Protein AF-A0A7I7T3R7-F1 (afdb_monomer_lite)

Organism: NCBI:txid1534349

pLDDT: mean 82.54, std 13.18, range [42.41, 97.5]

Foldseek 3Di:
DVVVVVVVLVVVLLVVLLQDALPDDLVVSCVVSVDDSVSSNVSVCVSPVPPPPQDAQFALVSLVVLLVLCVVCVVPCVVSLVSVLVSLVVNVVVCVVVVPPQQGFDCPQLNVLSVVCVVPVDPVSSVSNSVSSVVSSVVSVVSVVVVVVVD

Sequence (151 aa):
MHQRAADGVRDKIYKIIRSMPLDSDKTAIQRASGVSRPTVYQLLQEGNSINTELELITTAGAVRDYIARIRDALSSPDDVIAAFIAEAEYSVGNRRTDGADWYWPDLEQALDCARSWQESRTAERMDALLDALDDAVQTVEEDERDAQSSN

Structure (mmCIF, N/CA/C/O backbone):
data_AF-A0A7I7T3R7-F1
#
_entry.id   AF-A0A7I7T3R7-F1
#
loop_
_atom_site.group_PDB
_atom_site.id
_atom_site.type_symbol
_atom_site.label_atom_id
_atom_site.label_alt_id
_atom_site.label_comp_id
_atom_site.label_asym_id
_atom_site.label_entity_id
_atom_site.label_seq_id
_atom_site.pdbx_PDB_ins_code
_atom_site.Cartn_x
_atom_site.Cartn_y
_atom_site.Cartn_z
_atom_site.occupancy
_atom_site.B_iso_or_equiv
_atom_site.auth_seq_id
_atom_site.auth_comp_id
_atom_site.auth_asym_id
_atom_site.auth_atom_id
_atom_site.pdbx_PDB_model_num
ATOM 1 N N . MET A 1 1 ? 20.998 -17.331 -40.733 1.00 51.84 1 MET A N 1
ATOM 2 C CA . MET A 1 1 ? 19.692 -17.911 -40.330 1.00 51.84 1 MET A CA 1
ATOM 3 C C . MET A 1 1 ? 19.656 -18.512 -38.918 1.00 51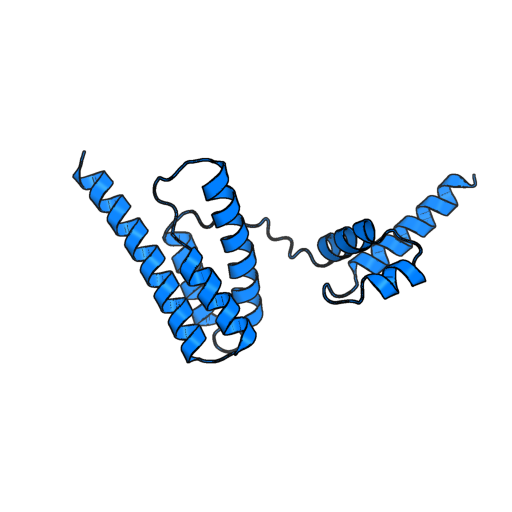.84 1 MET A C 1
ATOM 5 O O . MET A 1 1 ? 18.561 -18.785 -38.455 1.00 51.84 1 MET A O 1
ATOM 9 N N . HIS A 1 2 ? 20.778 -18.665 -38.200 1.00 51.34 2 HIS A N 1
ATOM 10 C CA . HIS A 1 2 ? 20.786 -19.283 -36.860 1.00 51.34 2 HIS A CA 1
ATOM 11 C C . HIS A 1 2 ? 20.416 -18.328 -35.701 1.00 51.34 2 HIS A C 1
ATOM 13 O O . HIS A 1 2 ? 19.853 -18.778 -34.711 1.00 51.34 2 HIS A O 1
ATOM 19 N N . GLN A 1 3 ? 20.647 -17.013 -35.835 1.00 51.41 3 GLN A N 1
ATOM 20 C CA . GLN A 1 3 ? 20.296 -16.023 -34.795 1.00 51.41 3 GLN A CA 1
ATOM 21 C C . GLN A 1 3 ? 18.781 -15.916 -34.549 1.00 51.41 3 GLN A C 1
ATOM 23 O O . GLN A 1 3 ? 18.343 -16.002 -33.410 1.00 51.41 3 GLN A O 1
ATOM 28 N N . ARG A 1 4 ? 17.961 -15.866 -35.612 1.00 53.56 4 ARG A N 1
ATOM 29 C CA . ARG A 1 4 ? 16.491 -15.756 -35.491 1.00 53.56 4 ARG A CA 1
ATOM 30 C C . ARG A 1 4 ? 15.842 -16.925 -34.742 1.00 53.56 4 ARG A C 1
ATOM 32 O O . ARG A 1 4 ? 14.842 -16.731 -34.062 1.00 53.56 4 ARG A O 1
ATOM 39 N N . ALA A 1 5 ? 16.393 -18.133 -34.870 1.00 54.59 5 ALA A N 1
ATOM 40 C CA . ALA A 1 5 ? 15.881 -19.304 -34.162 1.00 54.59 5 ALA A CA 1
ATOM 41 C C . ALA A 1 5 ? 16.219 -19.258 -32.660 1.00 54.59 5 ALA A C 1
ATOM 43 O O . ALA A 1 5 ? 15.381 -19.618 -31.838 1.00 54.59 5 ALA A O 1
ATOM 44 N N . ALA A 1 6 ? 17.413 -18.772 -32.302 1.00 61.91 6 ALA A N 1
ATOM 45 C CA . ALA A 1 6 ? 17.841 -18.619 -30.911 1.00 61.91 6 ALA A CA 1
ATOM 46 C C . ALA A 1 6 ? 17.064 -17.513 -30.176 1.00 61.91 6 ALA A C 1
ATOM 48 O O . ALA A 1 6 ? 16.720 -17.678 -29.005 1.00 61.91 6 ALA A O 1
ATOM 49 N N . ASP A 1 7 ? 16.744 -16.416 -30.864 1.00 66.56 7 ASP A N 1
ATOM 50 C CA . ASP A 1 7 ? 15.933 -15.331 -30.302 1.00 66.56 7 ASP A CA 1
ATOM 51 C C . ASP A 1 7 ? 14.478 -15.784 -30.075 1.00 66.56 7 ASP A C 1
ATOM 53 O O . ASP A 1 7 ? 13.940 -15.614 -28.984 1.00 66.56 7 ASP A O 1
ATOM 57 N N . GLY A 1 8 ? 13.883 -16.516 -31.026 1.00 69.56 8 GLY A N 1
ATOM 58 C CA . GLY A 1 8 ? 12.517 -17.035 -30.877 1.00 69.56 8 GLY A CA 1
ATOM 59 C C . GLY A 1 8 ? 12.337 -18.085 -29.769 1.00 69.56 8 GLY A C 1
ATOM 60 O O . GLY A 1 8 ? 11.235 -18.245 -29.243 1.00 69.56 8 GLY A O 1
ATOM 61 N N . VAL A 1 9 ? 13.394 -18.812 -29.391 1.00 79.62 9 VAL A N 1
ATOM 62 C CA . VAL A 1 9 ? 13.370 -19.714 -28.223 1.00 79.62 9 VAL A CA 1
ATOM 63 C C . VAL A 1 9 ? 13.462 -18.915 -26.922 1.00 79.62 9 VAL A C 1
ATOM 65 O O . VAL A 1 9 ? 12.720 -19.199 -25.983 1.00 79.62 9 VAL A O 1
ATOM 68 N N . ARG A 1 10 ? 14.312 -17.883 -26.882 1.00 79.94 10 ARG A N 1
ATOM 69 C CA . ARG A 1 10 ? 14.466 -16.995 -25.722 1.00 79.94 10 ARG A CA 1
ATOM 70 C C . ARG A 1 10 ? 13.159 -16.283 -25.381 1.00 79.94 10 ARG A C 1
ATOM 72 O O . ARG A 1 10 ? 12.748 -16.302 -24.226 1.00 79.94 10 ARG A O 1
ATOM 79 N N . ASP A 1 11 ? 12.460 -15.767 -26.387 1.00 83.56 11 ASP A N 1
ATOM 80 C CA . ASP A 1 11 ? 11.179 -15.079 -26.197 1.00 83.56 11 ASP A CA 1
ATOM 81 C C . ASP A 1 11 ? 10.101 -16.002 -25.616 1.00 83.56 11 ASP A C 1
ATOM 83 O O . ASP A 1 11 ? 9.325 -15.599 -24.746 1.00 83.56 11 ASP A O 1
ATOM 87 N N . LYS A 1 12 ? 10.073 -17.273 -26.042 1.00 87.25 12 LYS A N 1
ATOM 88 C CA . LYS A 1 12 ? 9.162 -18.283 -2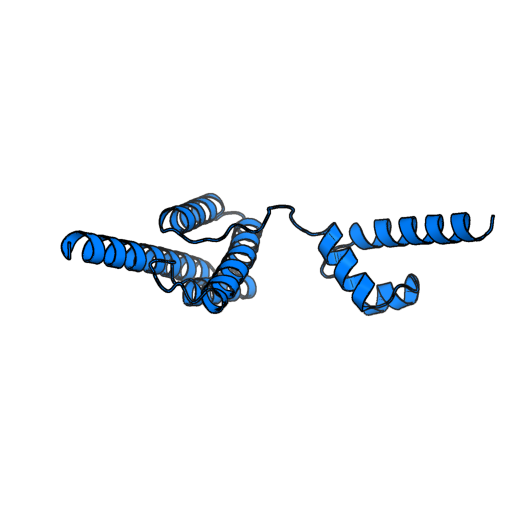5.478 1.00 87.25 12 LYS A CA 1
ATOM 89 C C . LYS A 1 12 ? 9.483 -18.577 -24.017 1.00 87.25 12 LYS A C 1
ATOM 91 O O . LYS A 1 12 ? 8.564 -18.637 -23.205 1.00 87.25 12 LYS A O 1
ATOM 96 N N . ILE A 1 13 ? 10.765 -18.730 -23.685 1.00 88.69 13 ILE A N 1
ATOM 97 C CA . ILE A 1 13 ? 11.213 -18.950 -22.305 1.00 88.69 13 ILE A CA 1
ATOM 98 C C . ILE A 1 13 ? 10.824 -17.751 -21.431 1.00 88.69 13 ILE A C 1
ATOM 100 O O . ILE A 1 13 ? 10.251 -17.937 -20.361 1.00 88.69 13 ILE A O 1
ATOM 104 N N . TYR A 1 14 ? 11.048 -16.525 -21.904 1.00 90.81 14 TYR A N 1
ATOM 105 C CA . TYR A 1 14 ? 10.705 -15.312 -21.158 1.00 90.81 14 TYR A CA 1
ATOM 106 C C . TYR A 1 14 ? 9.201 -15.170 -20.939 1.00 90.81 14 TYR A C 1
ATOM 108 O O . TYR A 1 14 ? 8.767 -14.831 -19.842 1.00 90.81 14 TYR A O 1
ATOM 116 N N . LYS A 1 15 ? 8.392 -15.487 -21.956 1.00 88.12 15 LYS A N 1
ATOM 117 C CA . LYS A 1 15 ? 6.930 -15.492 -21.836 1.00 88.12 15 LYS A CA 1
ATOM 118 C C . LYS A 1 15 ? 6.440 -16.487 -20.779 1.00 88.12 15 LYS A C 1
ATOM 120 O O . LYS A 1 15 ? 5.538 -16.154 -20.021 1.00 88.12 15 LYS A O 1
ATOM 125 N N . ILE A 1 16 ? 7.040 -17.678 -20.717 1.00 90.00 16 ILE A N 1
ATOM 126 C CA . ILE A 1 16 ? 6.703 -18.689 -19.706 1.00 90.00 16 ILE A CA 1
ATOM 127 C C . ILE A 1 16 ? 7.061 -18.186 -18.303 1.00 90.00 16 ILE A C 1
ATOM 129 O O . ILE A 1 16 ? 6.229 -18.283 -17.407 1.00 90.00 16 ILE A O 1
ATOM 133 N N . ILE A 1 17 ? 8.253 -17.605 -18.121 1.00 87.88 17 ILE A N 1
ATOM 134 C CA . ILE A 1 17 ? 8.680 -17.064 -16.821 1.00 87.88 17 ILE A CA 1
ATOM 135 C C . ILE A 1 17 ? 7.738 -15.945 -16.360 1.00 87.88 17 ILE A C 1
ATOM 137 O O . ILE A 1 17 ? 7.326 -15.959 -15.210 1.00 87.88 17 ILE A O 1
ATOM 141 N N . ARG A 1 18 ? 7.316 -15.034 -17.249 1.00 89.25 18 ARG A N 1
ATOM 142 C CA . ARG A 1 18 ? 6.331 -13.986 -16.914 1.00 89.25 18 ARG A CA 1
ATOM 143 C C . ARG A 1 18 ? 5.005 -14.555 -16.397 1.00 89.25 18 ARG A C 1
ATOM 145 O O . ARG A 1 18 ? 4.406 -13.998 -15.497 1.00 89.25 18 ARG A O 1
ATOM 152 N N . SER A 1 19 ? 4.545 -15.683 -16.931 1.00 85.75 19 SER A N 1
ATOM 153 C CA . SER A 1 19 ? 3.284 -16.293 -16.479 1.00 85.75 19 SER A CA 1
ATOM 154 C C . SER A 1 19 ? 3.374 -17.078 -15.162 1.00 85.75 19 SER A C 1
ATOM 156 O O . SER A 1 19 ? 2.367 -17.622 -14.719 1.00 85.75 19 SER A O 1
ATOM 158 N N . MET A 1 20 ? 4.563 -17.209 -14.564 1.00 87.69 20 MET A N 1
ATOM 159 C CA . MET A 1 20 ? 4.745 -17.934 -13.303 1.00 87.69 20 MET A CA 1
ATOM 160 C C . MET A 1 20 ? 4.412 -17.042 -12.099 1.00 87.69 20 MET A C 1
ATOM 162 O O . MET A 1 20 ? 4.711 -15.853 -12.158 1.00 87.69 20 MET A O 1
ATOM 166 N N . PRO A 1 21 ? 3.893 -17.597 -10.988 1.00 82.19 21 PRO A N 1
ATOM 167 C CA . PRO A 1 21 ? 3.667 -16.850 -9.748 1.00 82.19 21 PRO A CA 1
ATOM 168 C C . PRO A 1 21 ? 4.925 -16.137 -9.235 1.00 82.19 21 PRO A C 1
ATOM 170 O O . PRO A 1 21 ? 6.026 -16.695 -9.306 1.00 82.19 21 PRO A O 1
ATOM 173 N N . LEU A 1 22 ? 4.775 -14.934 -8.671 1.00 81.56 22 LEU A N 1
ATOM 174 C CA . LEU A 1 22 ? 5.900 -14.123 -8.180 1.00 81.56 22 LEU A CA 1
ATOM 175 C C . LEU A 1 22 ? 6.721 -14.831 -7.089 1.00 81.56 22 LEU A C 1
ATOM 177 O O . LEU A 1 22 ? 7.932 -14.623 -6.986 1.00 81.56 22 LEU A O 1
ATOM 181 N N . ASP A 1 23 ? 6.101 -15.698 -6.291 1.00 81.81 23 ASP A N 1
ATOM 182 C CA . ASP A 1 23 ? 6.721 -16.474 -5.214 1.00 81.81 23 ASP A CA 1
ATOM 183 C C . ASP A 1 23 ? 7.504 -17.707 -5.709 1.00 81.81 23 ASP A C 1
ATOM 185 O O . ASP A 1 23 ? 8.337 -18.228 -4.966 1.00 81.81 23 ASP A O 1
ATOM 189 N N . SER A 1 24 ? 7.387 -18.082 -6.989 1.00 86.06 24 SER A N 1
ATOM 190 C CA . SER A 1 24 ? 8.083 -19.229 -7.603 1.00 86.06 24 SER A CA 1
ATOM 191 C C . SER A 1 24 ? 9.593 -19.275 -7.315 1.00 86.06 24 SER A C 1
ATOM 193 O O . SER A 1 24 ? 10.263 -18.239 -7.262 1.00 86.06 24 SER A O 1
ATOM 195 N N . ASP A 1 25 ? 10.172 -20.474 -7.174 1.00 89.25 25 ASP A N 1
ATOM 196 C CA . ASP A 1 25 ? 11.600 -20.652 -6.864 1.00 89.25 25 ASP A CA 1
ATOM 197 C C . ASP A 1 25 ? 12.509 -20.170 -8.012 1.00 89.25 25 ASP A C 1
ATOM 199 O O . ASP A 1 25 ? 12.721 -20.840 -9.027 1.00 89.25 25 ASP A O 1
ATOM 203 N N . LYS A 1 26 ? 13.123 -19.001 -7.804 1.00 84.00 26 LYS A N 1
ATOM 204 C CA . LYS A 1 26 ? 13.999 -18.322 -8.767 1.00 84.00 26 LYS A CA 1
ATOM 205 C C . LYS A 1 26 ? 15.266 -19.123 -9.079 1.00 84.00 26 LYS A C 1
ATOM 207 O O . LYS A 1 26 ? 15.797 -19.028 -10.185 1.00 84.00 26 LYS A O 1
ATOM 212 N N . THR A 1 27 ? 15.749 -19.927 -8.131 1.00 83.50 27 THR A N 1
ATOM 213 C CA . THR A 1 27 ? 16.928 -20.782 -8.325 1.00 83.50 27 THR A CA 1
ATOM 214 C C . THR A 1 27 ? 16.579 -21.980 -9.202 1.00 83.50 27 THR A C 1
ATOM 216 O O . THR A 1 27 ? 17.354 -22.337 -10.092 1.00 83.50 27 THR A O 1
ATOM 219 N N . ALA A 1 28 ? 15.404 -22.580 -8.993 1.00 87.19 28 ALA A N 1
ATOM 220 C CA . ALA A 1 28 ? 14.904 -23.659 -9.839 1.00 87.19 28 ALA A CA 1
ATOM 221 C C . ALA A 1 28 ? 14.652 -23.175 -11.276 1.00 87.19 28 ALA A C 1
ATOM 223 O O . ALA A 1 28 ? 15.107 -23.814 -12.227 1.00 87.19 28 ALA A O 1
ATOM 224 N N . ILE A 1 29 ? 14.024 -22.004 -11.437 1.00 87.06 29 ILE A N 1
ATOM 225 C CA . ILE A 1 29 ? 13.765 -21.401 -12.752 1.00 87.06 29 ILE A CA 1
ATOM 226 C C . ILE A 1 29 ? 15.075 -21.112 -13.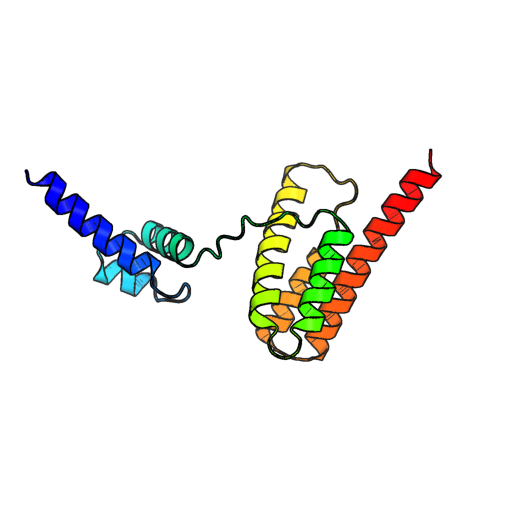492 1.00 87.06 29 ILE A C 1
ATOM 228 O O . ILE A 1 29 ? 15.199 -21.478 -14.660 1.00 87.06 29 ILE A O 1
ATOM 232 N N . GLN A 1 30 ? 16.080 -20.522 -12.833 1.00 86.25 30 GLN A N 1
ATOM 233 C CA . GLN A 1 30 ? 17.400 -20.283 -13.433 1.00 86.25 30 GLN A CA 1
ATOM 234 C C . GLN A 1 30 ? 18.025 -21.583 -13.963 1.00 86.25 30 GLN A C 1
ATOM 236 O O . GLN A 1 30 ? 18.492 -21.627 -15.102 1.00 86.25 30 GLN A O 1
ATOM 241 N N . ARG A 1 31 ? 18.029 -22.650 -13.151 1.00 89.62 31 ARG A N 1
ATOM 242 C CA . ARG A 1 31 ? 18.615 -23.945 -13.538 1.00 89.62 31 ARG A CA 1
ATOM 243 C C . ARG A 1 31 ? 17.879 -24.585 -14.714 1.00 89.62 31 ARG A C 1
ATOM 245 O O . ARG A 1 31 ? 18.529 -25.146 -15.587 1.00 89.62 31 ARG A O 1
ATOM 252 N N . ALA A 1 32 ? 16.549 -24.504 -14.730 1.00 89.94 32 ALA A N 1
ATOM 253 C CA . ALA A 1 32 ? 15.722 -25.134 -15.756 1.00 89.94 32 ALA A CA 1
ATOM 254 C C . ALA A 1 32 ? 15.720 -24.364 -17.085 1.00 89.94 32 ALA A C 1
ATOM 256 O O . ALA A 1 32 ? 15.698 -24.968 -18.153 1.00 89.94 32 ALA A O 1
ATOM 257 N N . SER A 1 33 ? 15.734 -23.032 -17.025 1.00 85.88 33 SER A N 1
ATOM 258 C CA . SER A 1 33 ? 15.604 -22.167 -18.203 1.00 85.88 33 SER A CA 1
ATOM 259 C C . SER A 1 33 ? 16.942 -21.723 -18.799 1.00 85.88 33 SER A C 1
ATOM 261 O O . SER A 1 33 ? 16.979 -21.268 -19.941 1.00 85.88 33 SER A O 1
ATOM 263 N N . GLY A 1 34 ? 18.032 -21.802 -18.028 1.00 86.56 34 GLY A N 1
ATOM 264 C CA . GLY A 1 34 ? 19.324 -21.214 -18.390 1.00 86.56 34 GLY A CA 1
ATOM 265 C C . GLY A 1 34 ? 19.335 -19.678 -18.377 1.00 86.56 34 GLY A C 1
ATOM 266 O O . GLY A 1 34 ? 20.338 -19.070 -18.746 1.00 86.56 34 GLY A O 1
ATOM 267 N N . VAL A 1 35 ? 18.238 -19.038 -17.958 1.00 86.06 35 VAL A N 1
ATOM 268 C CA . VAL A 1 35 ? 18.112 -17.581 -17.851 1.00 86.06 35 VAL A CA 1
ATOM 269 C C . VAL A 1 35 ? 18.797 -17.106 -16.578 1.00 86.06 35 VAL A C 1
ATOM 271 O O . VAL A 1 35 ? 18.675 -17.729 -15.525 1.00 86.06 35 VAL A O 1
ATOM 274 N N . SER A 1 36 ? 19.530 -15.993 -16.665 1.00 78.94 36 SER A N 1
ATOM 275 C CA . SER A 1 36 ? 20.243 -15.443 -15.513 1.00 78.94 36 SER A CA 1
ATOM 276 C C . SER A 1 36 ? 19.276 -15.128 -14.368 1.00 78.94 36 SER A C 1
ATOM 278 O O . SER A 1 36 ? 18.153 -14.676 -14.596 1.00 78.94 36 SER A O 1
ATOM 280 N N . ARG A 1 37 ? 19.717 -15.340 -13.125 1.00 71.31 37 ARG A N 1
ATOM 281 C CA . ARG A 1 37 ? 18.875 -15.103 -11.947 1.00 71.31 37 ARG A CA 1
ATOM 282 C C . ARG A 1 37 ? 18.295 -13.678 -11.908 1.00 71.31 37 ARG A C 1
ATOM 284 O O . ARG A 1 37 ? 17.090 -13.580 -11.713 1.00 71.31 37 ARG A O 1
ATOM 291 N N . PRO A 1 38 ? 19.067 -12.597 -12.159 1.00 73.44 38 PRO A N 1
ATOM 292 C CA . PRO A 1 38 ? 18.512 -11.240 -12.235 1.00 73.44 38 PRO A CA 1
ATOM 293 C C . PRO A 1 38 ? 17.399 -11.095 -13.281 1.00 73.44 38 PRO A C 1
ATOM 295 O O . PRO A 1 38 ? 16.362 -10.505 -13.004 1.00 73.44 38 PRO A O 1
ATOM 298 N N . THR A 1 39 ? 17.571 -11.702 -14.458 1.00 76.88 39 THR A N 1
ATOM 299 C CA . THR A 1 39 ? 16.553 -11.687 -15.518 1.00 76.88 39 THR A CA 1
ATOM 300 C C . THR A 1 39 ? 15.299 -12.467 -15.116 1.00 76.88 39 THR A C 1
ATOM 302 O O . THR A 1 39 ? 14.199 -12.054 -15.455 1.00 76.88 39 THR A O 1
ATOM 305 N N . VAL A 1 40 ? 15.426 -13.562 -14.358 1.00 80.81 40 VAL A N 1
ATOM 306 C CA . VAL A 1 40 ? 14.265 -14.279 -13.799 1.00 80.81 40 VAL A CA 1
ATOM 307 C C . VAL A 1 40 ? 13.473 -13.385 -12.842 1.00 80.81 40 VAL A C 1
ATOM 309 O O . VAL A 1 40 ? 12.253 -13.337 -12.955 1.00 80.81 40 VAL A O 1
ATOM 312 N N . TYR A 1 41 ? 14.144 -12.657 -11.939 1.00 79.75 41 TYR A N 1
ATOM 313 C CA . TYR A 1 41 ? 13.474 -11.701 -11.044 1.00 79.75 41 TYR A CA 1
ATOM 314 C C . TYR A 1 41 ? 12.705 -10.639 -11.833 1.00 79.75 41 TYR A C 1
ATOM 316 O O . TYR A 1 41 ? 11.520 -10.440 -11.581 1.00 79.75 41 TYR A O 1
ATOM 324 N N . GLN A 1 42 ? 13.355 -10.028 -12.825 1.00 80.00 42 GLN A N 1
ATOM 325 C CA . GLN A 1 42 ? 12.735 -9.015 -13.676 1.00 80.00 42 GLN A CA 1
ATOM 326 C C . GLN A 1 42 ? 11.516 -9.565 -14.432 1.00 80.00 42 GLN A C 1
ATOM 328 O O . GLN A 1 42 ? 10.464 -8.944 -14.442 1.00 80.00 42 GLN A O 1
ATOM 333 N N . LEU A 1 43 ? 11.621 -10.749 -15.040 1.00 85.25 43 LEU A N 1
ATOM 334 C CA . LEU A 1 43 ? 10.524 -11.338 -15.811 1.00 85.25 43 LEU A CA 1
ATOM 335 C C . LEU A 1 43 ? 9.339 -11.745 -14.929 1.00 85.25 43 LEU A C 1
ATOM 337 O O . LEU A 1 43 ? 8.196 -11.580 -15.338 1.00 85.25 43 LEU A O 1
ATOM 341 N N . LEU A 1 44 ? 9.585 -12.257 -13.721 1.00 84.12 44 LEU A N 1
ATOM 342 C CA . LEU A 1 44 ? 8.505 -12.532 -12.770 1.00 84.12 44 LEU A CA 1
ATOM 343 C C . LEU A 1 44 ? 7.807 -11.233 -12.348 1.00 84.12 44 LEU A C 1
ATOM 345 O O . LEU A 1 44 ? 6.582 -11.206 -12.278 1.00 84.12 44 LEU A O 1
ATOM 349 N N . GLN A 1 45 ? 8.564 -10.153 -12.137 1.00 79.50 45 GLN A N 1
ATOM 350 C CA . GLN A 1 45 ? 8.005 -8.828 -11.861 1.00 79.50 45 GLN A CA 1
ATOM 351 C C . GLN A 1 45 ? 7.219 -8.263 -13.048 1.00 79.50 45 GLN A C 1
ATOM 353 O O . GLN A 1 45 ? 6.137 -7.757 -12.831 1.00 79.50 45 GLN A O 1
ATOM 358 N N . GLU A 1 46 ? 7.690 -8.390 -14.290 1.00 79.44 46 GLU A N 1
ATOM 359 C CA . GLU A 1 46 ? 6.975 -7.926 -15.499 1.00 79.44 46 GLU A CA 1
ATOM 360 C C . GLU A 1 46 ? 5.693 -8.718 -15.802 1.00 79.44 46 GLU A C 1
ATOM 362 O O . GLU A 1 46 ? 4.814 -8.259 -16.528 1.00 79.44 46 GLU A O 1
ATOM 367 N N . GLY A 1 47 ? 5.626 -9.969 -15.353 1.00 75.81 47 GLY A N 1
ATOM 368 C CA . GLY A 1 47 ? 4.497 -10.852 -15.621 1.00 75.81 47 GLY A CA 1
ATOM 369 C C . GLY A 1 47 ? 3.440 -10.874 -14.522 1.00 75.81 47 GLY A C 1
ATOM 370 O O . GLY A 1 47 ? 2.280 -11.174 -14.793 1.00 75.81 47 GLY A O 1
ATOM 371 N N . ASN A 1 48 ? 3.845 -10.504 -13.306 1.00 70.94 48 ASN A N 1
ATOM 372 C CA . ASN A 1 48 ? 2.974 -10.313 -12.149 1.00 70.94 48 ASN A CA 1
ATOM 373 C C . ASN A 1 48 ? 2.914 -8.847 -11.722 1.00 70.94 48 ASN A C 1
ATOM 375 O O . ASN A 1 48 ? 2.417 -8.551 -10.638 1.00 70.94 48 ASN A O 1
ATOM 379 N N . SER A 1 49 ? 3.430 -7.928 -12.541 1.00 55.03 49 SER A N 1
ATOM 380 C CA . SER A 1 49 ? 3.162 -6.513 -12.374 1.00 55.03 49 SER A CA 1
ATOM 381 C C . SER A 1 49 ? 1.662 -6.390 -12.520 1.00 55.03 49 SER A C 1
ATOM 383 O O . SER A 1 49 ? 1.115 -6.516 -13.619 1.00 55.03 49 SER A O 1
ATOM 385 N N . ILE A 1 50 ? 1.001 -6.202 -11.383 1.00 53.28 50 ILE A N 1
ATOM 386 C CA . ILE A 1 50 ? -0.268 -5.510 -11.339 1.00 53.28 50 ILE A CA 1
ATOM 387 C C . ILE A 1 50 ? 0.051 -4.198 -12.057 1.00 53.28 50 ILE A C 1
ATOM 389 O O . ILE A 1 50 ? 0.737 -3.341 -11.513 1.00 53.28 50 ILE A O 1
ATOM 393 N N . ASN A 1 51 ? -0.279 -4.123 -13.349 1.00 42.41 51 ASN A N 1
ATOM 394 C CA . ASN A 1 51 ? -0.182 -2.912 -14.156 1.00 42.41 51 ASN A CA 1
ATOM 395 C C . ASN A 1 51 ? -1.281 -1.960 -13.671 1.00 42.41 51 ASN A C 1
ATOM 397 O O . ASN A 1 51 ? -2.238 -1.673 -14.382 1.00 42.41 51 ASN A O 1
ATOM 401 N N . THR A 1 52 ? -1.171 -1.526 -12.428 1.00 48.03 52 THR A N 1
ATOM 402 C CA . THR A 1 52 ? -1.528 -0.178 -12.037 1.00 48.03 52 THR A CA 1
ATOM 403 C C . THR A 1 52 ? -0.194 0.543 -11.993 1.00 48.03 52 THR A C 1
ATOM 405 O O . THR A 1 52 ? 0.734 0.100 -11.317 1.00 48.03 52 THR A O 1
ATOM 408 N N . GLU A 1 53 ? -0.040 1.592 -12.799 1.00 58.97 53 GLU A N 1
ATOM 409 C CA . GLU A 1 53 ? 1.012 2.571 -12.533 1.00 58.97 53 GLU A CA 1
ATOM 410 C C . GLU A 1 53 ? 0.893 2.910 -11.046 1.00 58.97 53 GLU A C 1
ATOM 412 O O . GLU A 1 53 ? -0.194 3.273 -10.608 1.00 58.97 53 GLU A O 1
ATOM 417 N N . LEU A 1 54 ? 1.938 2.646 -10.253 1.00 65.38 54 LEU A N 1
ATOM 418 C CA . LEU A 1 54 ? 1.867 2.891 -8.816 1.00 65.38 54 LEU A CA 1
ATOM 419 C C . LEU A 1 54 ? 1.579 4.375 -8.626 1.00 65.38 54 LEU A C 1
ATOM 421 O O . LEU A 1 54 ? 2.384 5.225 -9.013 1.00 65.38 54 LEU A O 1
ATOM 425 N N . GLU A 1 55 ? 0.408 4.672 -8.081 1.00 76.25 55 GLU A N 1
ATOM 426 C CA . GLU A 1 55 ? -0.007 6.042 -7.856 1.00 76.25 55 GLU A CA 1
ATOM 427 C C . GLU A 1 55 ? 0.651 6.559 -6.578 1.00 76.25 55 GLU A C 1
ATOM 429 O O . GLU A 1 55 ? 0.803 5.847 -5.582 1.00 76.25 55 GLU A O 1
ATOM 434 N N . LEU A 1 56 ? 1.094 7.816 -6.619 1.00 81.25 56 LEU A N 1
ATOM 435 C CA . LEU A 1 56 ? 1.592 8.478 -5.425 1.00 81.25 56 LEU A CA 1
ATOM 436 C C . LEU A 1 56 ? 0.400 8.870 -4.546 1.00 81.25 56 LEU A C 1
AT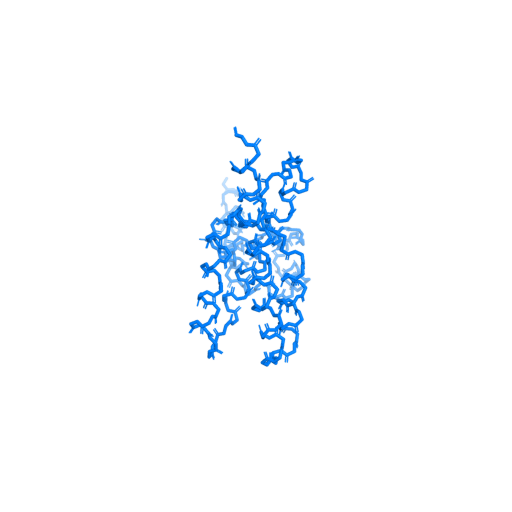OM 438 O O . LEU A 1 56 ? -0.478 9.628 -4.959 1.00 81.25 56 LEU A O 1
ATOM 442 N N . ILE A 1 57 ? 0.415 8.409 -3.304 1.00 87.31 57 ILE A N 1
ATOM 443 C CA . ILE A 1 57 ? -0.539 8.765 -2.259 1.00 87.31 57 ILE A CA 1
ATOM 444 C C . ILE A 1 57 ? -0.070 10.089 -1.643 1.00 87.31 57 ILE A C 1
ATOM 446 O O . ILE A 1 57 ? 0.599 10.123 -0.613 1.00 87.31 57 ILE A O 1
ATOM 450 N N . THR A 1 58 ? -0.373 11.193 -2.326 1.00 85.75 58 THR A N 1
ATOM 451 C CA . THR A 1 58 ? 0.114 12.540 -1.967 1.00 85.75 58 THR A CA 1
ATOM 452 C C . THR A 1 58 ? -0.928 13.416 -1.285 1.00 85.75 58 THR A C 1
ATOM 454 O O . THR A 1 58 ? -0.610 14.527 -0.878 1.00 85.75 58 THR A O 1
ATOM 457 N N . THR A 1 59 ? -2.173 12.946 -1.173 1.00 86.88 59 THR A N 1
ATOM 458 C CA . THR A 1 59 ? -3.297 13.742 -0.665 1.00 86.88 59 THR A CA 1
ATOM 459 C C . THR A 1 59 ? -4.093 12.981 0.385 1.00 86.88 59 THR A C 1
ATOM 461 O O . THR A 1 59 ? -4.203 11.754 0.330 1.00 86.88 59 THR A O 1
ATOM 464 N N . ALA A 1 60 ? -4.741 13.716 1.291 1.00 89.38 60 ALA A N 1
ATOM 465 C CA . ALA A 1 60 ? -5.717 13.155 2.225 1.00 89.38 60 ALA A CA 1
ATOM 466 C C . ALA A 1 60 ? -6.866 12.415 1.504 1.00 89.38 60 ALA A C 1
ATOM 468 O O . ALA A 1 60 ? -7.371 11.411 2.002 1.00 89.38 60 ALA A O 1
ATOM 469 N N . GLY A 1 61 ? -7.263 12.877 0.310 1.00 89.81 61 GLY A N 1
ATOM 470 C CA . GLY A 1 61 ? -8.267 12.209 -0.527 1.00 89.81 61 GLY A CA 1
ATOM 471 C C . GLY A 1 61 ? -7.851 10.792 -0.933 1.00 89.81 61 GLY A C 1
ATOM 472 O O . GLY A 1 61 ? -8.616 9.855 -0.730 1.00 89.81 61 GLY A O 1
ATOM 473 N N . ALA A 1 62 ? -6.611 10.617 -1.398 1.00 90.19 62 ALA A N 1
ATOM 474 C CA . ALA A 1 62 ? -6.089 9.304 -1.780 1.00 90.19 62 ALA A CA 1
ATOM 475 C C . ALA A 1 62 ? -6.035 8.323 -0.592 1.00 90.19 62 ALA A C 1
ATOM 477 O O . ALA A 1 62 ? -6.355 7.143 -0.734 1.00 90.19 62 ALA A O 1
ATOM 478 N N . VAL A 1 63 ? -5.686 8.808 0.605 1.00 93.12 63 VAL A N 1
ATOM 479 C CA . VAL A 1 63 ? -5.696 7.978 1.822 1.00 93.12 63 VAL A CA 1
ATOM 480 C C . VAL A 1 63 ? -7.125 7.571 2.200 1.00 93.12 63 VAL A C 1
ATOM 482 O O . VAL A 1 63 ? -7.373 6.406 2.513 1.00 93.12 63 VAL A O 1
ATOM 485 N N . ARG A 1 64 ? -8.097 8.488 2.104 1.00 93.81 64 ARG A N 1
ATOM 486 C CA . ARG A 1 64 ? -9.520 8.187 2.347 1.00 93.81 64 ARG A CA 1
ATOM 487 C C . ARG A 1 64 ? -10.088 7.161 1.379 1.00 93.81 64 ARG A C 1
ATOM 489 O O . ARG A 1 64 ? -10.859 6.299 1.802 1.00 93.81 64 ARG A O 1
ATOM 496 N N . ASP A 1 65 ? -9.692 7.225 0.113 1.00 93.94 65 ASP A N 1
ATOM 497 C CA . ASP A 1 65 ? -10.084 6.227 -0.880 1.00 93.94 65 ASP A CA 1
ATOM 498 C C . ASP A 1 65 ? -9.562 4.839 -0.486 1.00 93.94 65 ASP A C 1
ATOM 500 O O . ASP A 1 65 ? -10.291 3.849 -0.581 1.00 93.94 65 ASP A O 1
ATOM 504 N N . TYR A 1 66 ? -8.341 4.755 0.052 1.00 93.56 66 TYR A N 1
ATOM 505 C CA . TYR A 1 66 ? -7.810 3.512 0.609 1.00 93.56 66 TYR A CA 1
ATOM 506 C C . TYR A 1 66 ? -8.593 3.011 1.822 1.00 93.56 66 TYR A C 1
ATOM 508 O O . TYR A 1 66 ? -8.945 1.832 1.867 1.00 93.56 66 TYR A O 1
ATOM 516 N N . ILE A 1 67 ? -8.939 3.889 2.766 1.00 95.81 67 ILE A N 1
ATOM 517 C CA . ILE A 1 67 ? -9.786 3.540 3.918 1.00 95.81 67 ILE A CA 1
ATOM 518 C C . ILE A 1 67 ? -11.126 2.956 3.445 1.00 95.81 67 ILE A C 1
ATOM 520 O O . ILE A 1 67 ? -11.553 1.910 3.939 1.00 95.81 67 ILE A O 1
ATOM 524 N N . ALA A 1 68 ? -11.780 3.595 2.470 1.00 95.94 68 ALA A N 1
ATOM 525 C CA . ALA A 1 68 ? -13.047 3.125 1.914 1.00 95.94 68 ALA A CA 1
ATOM 526 C C . ALA A 1 68 ? -12.900 1.753 1.239 1.00 95.94 68 ALA A C 1
ATOM 528 O O . ALA A 1 68 ? -13.645 0.828 1.559 1.00 95.94 68 ALA A O 1
ATOM 529 N N . ARG A 1 69 ? -11.885 1.583 0.380 1.00 93.38 69 ARG A N 1
ATOM 530 C CA . ARG A 1 69 ? -11.601 0.308 -0.300 1.00 93.38 69 ARG A CA 1
ATOM 531 C C . ARG A 1 69 ? -11.324 -0.826 0.687 1.00 93.38 69 ARG A C 1
ATOM 533 O O . ARG A 1 69 ? -11.780 -1.943 0.462 1.00 93.38 69 ARG A O 1
ATOM 540 N N . ILE A 1 70 ? -10.596 -0.557 1.772 1.00 94.56 70 ILE A N 1
ATOM 541 C CA . ILE A 1 70 ? -10.305 -1.555 2.813 1.00 94.56 70 ILE A CA 1
ATOM 542 C C . ILE A 1 70 ? -11.587 -1.931 3.564 1.00 94.56 70 ILE A C 1
ATOM 544 O O . ILE A 1 70 ? -11.853 -3.120 3.748 1.00 94.56 70 ILE A O 1
ATOM 548 N N . ARG A 1 71 ? -12.401 -0.941 3.960 1.00 95.25 71 ARG A N 1
ATOM 549 C CA . ARG A 1 71 ? -13.684 -1.163 4.649 1.00 95.25 71 ARG A CA 1
ATOM 550 C C . ARG A 1 71 ? -14.662 -1.976 3.792 1.00 95.25 71 ARG A C 1
ATOM 552 O O . ARG A 1 71 ? -15.279 -2.911 4.299 1.00 95.25 71 ARG A O 1
ATOM 559 N N . ASP A 1 72 ? -14.747 -1.684 2.497 1.00 95.62 72 ASP A N 1
ATOM 560 C CA . ASP A 1 72 ? -15.587 -2.433 1.555 1.00 95.62 72 ASP A CA 1
ATOM 561 C C . ASP A 1 72 ? -15.080 -3.867 1.335 1.00 95.62 72 ASP A C 1
ATOM 563 O O . ASP A 1 72 ? -15.866 -4.793 1.125 1.00 95.62 72 ASP A O 1
ATOM 567 N N . ALA A 1 73 ? -13.763 -4.070 1.421 1.00 92.38 73 ALA A N 1
ATOM 568 C CA . ALA A 1 73 ? -13.120 -5.356 1.201 1.00 92.38 73 ALA A CA 1
ATOM 569 C C . ALA A 1 73 ? -12.905 -6.182 2.481 1.00 92.38 73 ALA A C 1
ATOM 571 O O . ALA A 1 73 ? -12.218 -7.194 2.406 1.00 92.38 73 ALA A O 1
ATOM 572 N N . LEU A 1 74 ? -13.487 -5.836 3.639 1.00 92.19 74 LEU A N 1
ATOM 573 C CA . LEU A 1 74 ? -13.213 -6.524 4.919 1.00 92.19 74 LEU A CA 1
ATOM 574 C C . LEU A 1 74 ? -13.401 -8.053 4.885 1.00 92.19 74 LEU A C 1
ATOM 576 O O . LEU A 1 74 ? -12.744 -8.769 5.637 1.00 92.19 74 LEU A O 1
ATOM 580 N N . SER A 1 75 ? -14.266 -8.575 4.008 1.00 88.50 75 SER A N 1
ATOM 581 C CA . SER A 1 75 ? -14.440 -10.022 3.818 1.00 88.50 75 SER A CA 1
ATOM 582 C C . SER A 1 75 ? -13.313 -10.703 3.029 1.00 88.50 75 SER A C 1
ATOM 584 O O . SER A 1 75 ? -13.180 -11.921 3.107 1.00 88.50 75 SER A O 1
ATOM 586 N N . SER A 1 76 ? -12.547 -9.950 2.233 1.00 91.38 76 SER A N 1
ATOM 587 C CA . SER A 1 76 ? -11.408 -10.420 1.429 1.00 91.38 76 SER A CA 1
ATOM 588 C C . SER A 1 76 ? -10.426 -9.270 1.098 1.00 91.38 76 SER A C 1
ATOM 590 O O . SER A 1 76 ? -10.322 -8.872 -0.065 1.00 91.38 76 SER A O 1
ATOM 592 N N . PRO A 1 77 ? -9.713 -8.705 2.090 1.00 90.69 77 PRO A N 1
ATOM 593 C CA . PRO A 1 77 ? -8.968 -7.453 1.907 1.00 90.69 77 PRO A CA 1
ATOM 594 C C . PRO A 1 77 ? -7.548 -7.628 1.340 1.00 90.69 77 PRO A C 1
ATOM 596 O O . PRO A 1 77 ? -6.866 -6.635 1.105 1.00 90.69 77 PRO A O 1
ATOM 599 N N . ASP A 1 78 ? -7.092 -8.861 1.096 1.00 89.94 78 ASP A N 1
ATOM 600 C CA . ASP A 1 78 ? -5.735 -9.194 0.633 1.00 89.94 78 ASP A CA 1
ATOM 601 C C . ASP A 1 78 ? -5.215 -8.324 -0.517 1.00 89.94 78 ASP A C 1
ATOM 603 O O . ASP A 1 78 ? -4.144 -7.727 -0.393 1.00 89.94 78 ASP A O 1
ATOM 607 N N . ASP A 1 79 ? -5.979 -8.221 -1.605 1.00 87.00 79 ASP A N 1
ATOM 608 C CA . ASP A 1 79 ? -5.554 -7.498 -2.807 1.00 87.00 79 ASP A CA 1
ATOM 609 C C . ASP A 1 79 ? -5.482 -5.985 -2.568 1.00 87.00 79 ASP A C 1
ATOM 611 O O . ASP A 1 79 ? -4.571 -5.314 -3.054 1.00 87.00 79 ASP A O 1
ATOM 615 N N . VAL A 1 80 ? -6.417 -5.444 -1.781 1.00 89.56 80 VAL A N 1
ATOM 616 C CA . VAL A 1 80 ? -6.455 -4.013 -1.448 1.00 89.56 80 VAL A CA 1
ATOM 617 C C . VAL A 1 80 ? -5.272 -3.643 -0.562 1.00 89.56 80 VAL A C 1
ATOM 619 O O . VAL A 1 80 ? -4.629 -2.622 -0.795 1.00 89.56 80 VAL A O 1
ATOM 622 N N . ILE A 1 81 ? -4.944 -4.488 0.416 1.00 91.75 81 ILE A N 1
ATOM 623 C CA . ILE A 1 81 ? -3.805 -4.263 1.307 1.00 91.75 81 ILE A CA 1
ATOM 624 C C . ILE A 1 81 ? -2.476 -4.431 0.566 1.00 91.75 81 ILE A C 1
ATOM 626 O O . ILE A 1 81 ? -1.551 -3.652 0.786 1.00 91.75 81 ILE A O 1
ATOM 630 N N . ALA A 1 82 ? -2.370 -5.408 -0.338 1.00 88.12 82 ALA A N 1
ATOM 631 C CA . ALA A 1 82 ? -1.182 -5.568 -1.171 1.00 88.12 82 ALA A CA 1
ATOM 632 C C . ALA A 1 82 ? -0.953 -4.350 -2.085 1.00 88.12 82 ALA A C 1
ATOM 634 O O . ALA A 1 82 ? 0.180 -3.877 -2.188 1.00 88.12 82 ALA A O 1
ATOM 635 N N . ALA A 1 83 ? -2.018 -3.819 -2.698 1.00 87.88 83 ALA A N 1
ATOM 636 C CA . ALA A 1 83 ? -1.953 -2.594 -3.495 1.00 87.88 83 ALA A CA 1
ATOM 637 C C . ALA A 1 83 ? -1.543 -1.382 -2.644 1.00 87.88 83 ALA A C 1
ATOM 639 O O . ALA A 1 83 ? -0.605 -0.674 -3.009 1.00 87.88 83 ALA A O 1
ATOM 640 N N . PHE A 1 84 ? -2.167 -1.213 -1.471 1.00 92.81 84 PHE A N 1
ATOM 641 C CA . PHE A 1 84 ? -1.821 -0.150 -0.527 1.00 92.81 84 PHE A CA 1
ATOM 642 C C . PHE A 1 84 ? -0.333 -0.169 -0.168 1.00 92.81 84 PHE A C 1
ATOM 644 O O . PHE A 1 84 ? 0.324 0.862 -0.253 1.00 92.81 84 PHE A O 1
ATOM 651 N N . ILE A 1 85 ? 0.217 -1.332 0.197 1.00 91.31 85 ILE A N 1
ATOM 652 C CA . ILE A 1 85 ? 1.632 -1.446 0.574 1.00 91.31 85 ILE A CA 1
ATOM 653 C C . ILE A 1 85 ? 2.539 -1.011 -0.578 1.00 91.31 85 ILE A C 1
ATOM 655 O O . ILE A 1 85 ? 3.455 -0.223 -0.358 1.00 91.31 85 ILE A O 1
ATOM 659 N N . ALA A 1 86 ? 2.276 -1.483 -1.798 1.00 86.06 86 ALA A N 1
ATOM 660 C CA . ALA A 1 86 ? 3.101 -1.143 -2.953 1.00 86.06 86 ALA A CA 1
ATOM 661 C C . ALA A 1 86 ? 3.077 0.368 -3.259 1.00 86.06 86 ALA A C 1
ATOM 663 O O . ALA A 1 86 ? 4.126 0.971 -3.493 1.00 86.06 86 ALA A O 1
ATOM 664 N N . GLU A 1 87 ? 1.899 0.993 -3.223 1.00 88.62 87 GLU A N 1
ATOM 665 C CA . GLU A 1 87 ? 1.735 2.425 -3.504 1.00 88.62 87 GLU A CA 1
ATOM 666 C C . GLU A 1 87 ? 2.257 3.311 -2.365 1.00 88.62 87 GLU A C 1
ATOM 668 O O . GLU A 1 87 ? 2.901 4.333 -2.615 1.00 88.62 87 GLU A O 1
ATOM 673 N N . ALA A 1 88 ? 2.076 2.908 -1.107 1.00 89.06 88 ALA A N 1
ATOM 674 C CA . ALA A 1 88 ? 2.615 3.627 0.041 1.00 89.06 88 ALA A CA 1
ATOM 675 C C . ALA A 1 88 ? 4.150 3.527 0.112 1.00 89.06 88 ALA A C 1
ATOM 677 O O . ALA A 1 88 ? 4.810 4.536 0.359 1.00 89.06 88 ALA A O 1
ATOM 678 N N . GLU A 1 89 ? 4.750 2.366 -0.182 1.00 86.75 89 GLU A N 1
ATOM 679 C CA . GLU A 1 89 ? 6.210 2.225 -0.303 1.00 86.75 89 GLU A CA 1
ATOM 680 C C . GLU A 1 89 ? 6.772 3.119 -1.412 1.00 86.75 89 GLU A C 1
ATOM 682 O O . GLU A 1 89 ? 7.782 3.804 -1.215 1.00 86.75 89 GLU A O 1
ATOM 687 N N . TYR A 1 90 ? 6.099 3.145 -2.566 1.00 83.44 90 TYR A N 1
ATOM 688 C CA . TYR A 1 90 ? 6.462 4.021 -3.673 1.00 83.44 90 TYR A CA 1
ATOM 689 C C . TYR A 1 90 ? 6.372 5.498 -3.266 1.00 83.44 90 TYR A C 1
ATOM 691 O O . TYR A 1 90 ? 7.317 6.259 -3.478 1.00 83.44 90 TYR A O 1
ATOM 699 N N . SER A 1 91 ? 5.290 5.894 -2.599 1.00 84.25 91 SER A N 1
ATOM 700 C CA . SER A 1 91 ? 5.071 7.267 -2.129 1.00 84.25 91 SER A CA 1
ATOM 701 C C . SER A 1 91 ? 6.129 7.708 -1.117 1.00 84.25 91 SER A C 1
ATOM 703 O O . SER A 1 91 ? 6.766 8.745 -1.301 1.00 84.25 91 SER A O 1
ATOM 705 N N . VAL A 1 92 ? 6.409 6.892 -0.096 1.00 82.94 92 VAL A N 1
ATOM 706 C CA . VAL A 1 92 ? 7.441 7.183 0.915 1.00 82.94 92 VAL A CA 1
ATOM 707 C C . VAL A 1 92 ? 8.834 7.276 0.282 1.00 82.94 92 VAL A C 1
ATOM 709 O O . VAL A 1 92 ? 9.623 8.154 0.645 1.00 82.94 92 VAL A O 1
ATOM 712 N N . GLY A 1 93 ? 9.146 6.407 -0.684 1.00 78.31 93 GLY A N 1
ATOM 713 C CA . GLY A 1 93 ? 10.416 6.437 -1.412 1.00 78.31 93 GLY A CA 1
ATOM 714 C C . GLY A 1 93 ? 10.625 7.725 -2.219 1.00 78.31 93 GLY A C 1
ATOM 715 O O . GLY A 1 93 ? 11.719 8.296 -2.194 1.00 78.31 93 GLY A O 1
ATOM 716 N N . ASN A 1 94 ? 9.578 8.215 -2.891 1.00 75.44 94 ASN A N 1
ATOM 717 C CA . ASN A 1 94 ? 9.644 9.455 -3.670 1.00 75.44 94 ASN A CA 1
ATOM 718 C C . ASN A 1 94 ? 9.650 10.704 -2.770 1.00 75.44 94 ASN A C 1
ATOM 720 O O . ASN A 1 94 ? 10.476 11.588 -2.993 1.00 75.44 94 ASN A O 1
ATOM 724 N N . ARG A 1 95 ? 8.859 10.728 -1.681 1.00 69.12 95 ARG A N 1
ATOM 725 C CA . ARG A 1 95 ? 8.868 11.811 -0.670 1.00 69.12 95 ARG A CA 1
ATOM 726 C C . ARG A 1 95 ? 10.284 12.108 -0.170 1.00 69.12 95 ARG A C 1
ATOM 728 O O . ARG A 1 95 ? 10.719 13.254 -0.142 1.00 69.12 95 ARG A O 1
ATOM 735 N N . ARG A 1 96 ? 11.041 11.056 0.165 1.00 59.56 96 ARG A N 1
ATOM 736 C CA . ARG A 1 96 ? 12.428 11.165 0.656 1.00 59.56 96 ARG A CA 1
ATOM 737 C C . ARG A 1 96 ? 13.425 11.664 -0.397 1.00 59.56 96 ARG A C 1
ATOM 739 O O . ARG A 1 96 ? 14.506 12.114 -0.026 1.00 59.56 96 ARG A O 1
ATOM 746 N N . THR A 1 97 ? 13.098 11.552 -1.683 1.00 57.88 97 THR A N 1
ATOM 747 C CA . THR A 1 97 ? 14.002 11.895 -2.793 1.00 57.88 97 THR A CA 1
ATOM 748 C C . THR A 1 97 ? 13.803 13.333 -3.266 1.00 57.88 97 THR A C 1
ATOM 750 O O . THR A 1 97 ? 14.785 14.025 -3.529 1.00 57.88 97 THR A O 1
ATOM 753 N N . ASP A 1 98 ? 12.555 13.798 -3.326 1.00 52.88 98 ASP A N 1
ATOM 754 C CA . ASP A 1 98 ? 12.223 15.113 -3.886 1.00 52.88 98 ASP A CA 1
ATOM 755 C C . ASP A 1 98 ? 12.383 16.266 -2.881 1.00 52.88 98 ASP A C 1
ATOM 757 O O . ASP A 1 98 ? 12.352 17.433 -3.274 1.00 52.88 98 ASP A O 1
ATOM 761 N N . GLY A 1 99 ? 12.573 15.967 -1.586 1.00 54.00 99 GLY A N 1
ATOM 762 C CA . GLY A 1 99 ? 12.771 16.973 -0.530 1.00 54.00 99 GLY A CA 1
ATOM 763 C C . GLY A 1 99 ? 11.590 17.939 -0.361 1.00 54.00 99 GLY A C 1
ATOM 764 O O . GLY A 1 99 ? 11.728 18.994 0.257 1.00 54.00 99 GLY A O 1
ATOM 765 N N . ALA A 1 100 ? 10.446 17.603 -0.956 1.00 54.12 100 ALA A N 1
ATOM 766 C CA . ALA A 1 100 ? 9.207 18.349 -0.878 1.00 54.12 100 ALA A CA 1
ATOM 767 C C . ALA A 1 100 ? 8.423 17.862 0.349 1.00 54.12 100 ALA A C 1
ATOM 769 O O . ALA A 1 100 ? 7.593 16.966 0.245 1.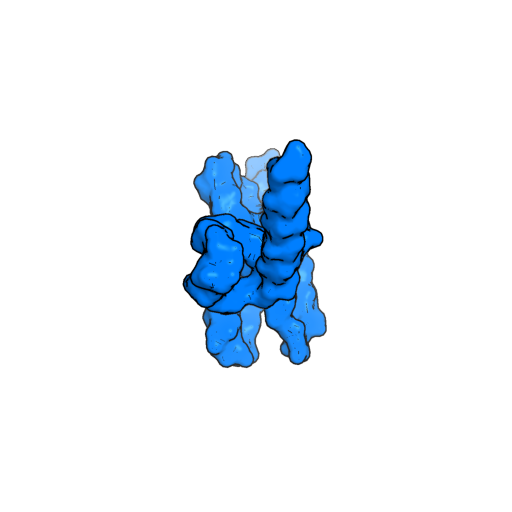00 54.12 100 ALA A O 1
ATOM 770 N N . ASP A 1 101 ? 8.709 18.453 1.510 1.00 54.44 101 ASP A N 1
ATOM 771 C CA . ASP A 1 101 ? 8.058 18.123 2.792 1.00 54.44 101 ASP A CA 1
ATOM 772 C C . ASP A 1 101 ? 6.628 18.679 2.927 1.00 54.44 101 ASP A C 1
ATOM 774 O O . ASP A 1 101 ? 5.959 18.463 3.932 1.00 54.44 101 ASP A O 1
ATOM 778 N N . TRP A 1 102 ? 6.128 19.424 1.944 1.00 63.66 102 TRP A N 1
ATOM 779 C CA . TRP A 1 102 ? 4.835 20.094 2.062 1.00 63.66 102 TRP A CA 1
ATOM 780 C C . TRP A 1 102 ? 3.665 19.131 1.779 1.00 63.66 102 TRP A C 1
ATOM 782 O O . TRP A 1 102 ? 3.373 18.813 0.624 1.00 63.66 102 TRP A O 1
ATOM 792 N N . TYR A 1 103 ? 2.978 18.742 2.860 1.00 68.38 103 TYR A N 1
ATOM 793 C CA . TYR A 1 103 ? 1.603 18.210 2.930 1.00 68.38 103 TYR A CA 1
ATOM 794 C C . TYR A 1 103 ? 1.353 16.775 2.442 1.00 68.38 103 TYR A C 1
ATOM 796 O O . TYR A 1 103 ? 0.201 16.392 2.239 1.00 68.38 103 TYR A O 1
ATOM 804 N N . TRP A 1 104 ? 2.387 15.950 2.256 1.00 84.69 104 TRP A N 1
ATOM 805 C CA . TRP A 1 104 ? 2.151 14.533 1.951 1.00 84.69 104 TRP A CA 1
ATOM 806 C C . TRP A 1 104 ? 1.752 13.765 3.218 1.00 84.69 104 TRP A C 1
ATOM 808 O O . TRP A 1 104 ? 2.389 13.961 4.255 1.00 84.69 104 TRP A O 1
ATOM 818 N N . PRO A 1 105 ? 0.784 12.834 3.133 1.00 85.88 105 PRO A N 1
ATOM 819 C CA . PRO A 1 105 ? 0.430 11.970 4.252 1.00 85.88 105 PRO A CA 1
ATOM 820 C C . PRO A 1 105 ? 1.635 11.205 4.795 1.00 85.88 105 PRO A C 1
ATOM 822 O O . PRO A 1 105 ? 2.452 10.685 4.025 1.00 85.88 105 PRO A O 1
ATOM 825 N N . ASP A 1 106 ? 1.737 11.094 6.121 1.00 89.00 106 ASP A N 1
ATOM 826 C CA . ASP A 1 106 ? 2.735 10.224 6.731 1.00 89.00 106 ASP A CA 1
ATOM 827 C C . ASP A 1 106 ? 2.249 8.777 6.792 1.00 89.00 106 ASP A C 1
ATOM 829 O O . ASP A 1 106 ? 1.407 8.405 7.602 1.00 89.00 106 ASP A O 1
ATOM 833 N N . LEU A 1 107 ? 2.778 7.953 5.888 1.00 91.38 107 LEU A N 1
ATOM 834 C CA . LEU A 1 107 ? 2.315 6.581 5.678 1.00 91.38 107 LEU A CA 1
ATOM 835 C C . LEU A 1 107 ? 3.177 5.531 6.386 1.00 91.38 107 LEU A C 1
ATOM 837 O O . LEU A 1 107 ? 2.885 4.344 6.271 1.00 91.38 107 LEU A O 1
ATOM 841 N N . GLU A 1 108 ? 4.239 5.922 7.097 1.00 91.38 108 GLU A N 1
ATOM 842 C CA . GLU A 1 108 ? 5.189 4.970 7.695 1.00 91.38 108 GLU A CA 1
ATOM 843 C C . GLU A 1 108 ? 4.515 4.060 8.734 1.00 91.38 108 GLU A C 1
ATOM 845 O O . GLU A 1 108 ? 4.660 2.837 8.675 1.00 91.38 108 GLU A O 1
ATOM 850 N N . GLN A 1 109 ? 3.691 4.629 9.617 1.00 93.94 109 GLN A N 1
ATOM 851 C CA . GLN A 1 109 ? 2.941 3.853 10.606 1.00 93.94 109 GLN A CA 1
ATOM 852 C C . GLN A 1 109 ? 1.871 2.963 9.955 1.00 93.94 109 GLN A C 1
ATOM 854 O O . GLN A 1 109 ? 1.723 1.798 10.327 1.00 93.94 109 GLN A O 1
ATOM 859 N N . ALA A 1 110 ? 1.155 3.475 8.950 1.00 95.31 110 ALA A N 1
ATOM 860 C CA . ALA A 1 110 ? 0.155 2.698 8.220 1.00 95.31 110 ALA A CA 1
ATOM 861 C C . ALA A 1 110 ? 0.793 1.525 7.450 1.00 95.31 110 ALA A C 1
ATOM 863 O O . ALA A 1 110 ? 0.251 0.420 7.443 1.00 95.31 110 ALA A O 1
ATOM 864 N N . LEU A 1 111 ? 1.979 1.714 6.864 1.00 94.06 111 LEU A N 1
ATOM 865 C CA . LEU A 1 111 ? 2.760 0.650 6.224 1.00 94.06 111 LEU A CA 1
ATOM 866 C C . LEU A 1 111 ? 3.132 -0.467 7.204 1.00 94.06 111 LEU A C 1
ATOM 868 O O . LEU A 1 111 ? 2.969 -1.649 6.887 1.00 94.06 111 LEU A O 1
ATOM 872 N N . ASP A 1 112 ? 3.603 -0.111 8.398 1.00 94.00 112 ASP A N 1
ATOM 873 C CA . ASP A 1 112 ? 3.958 -1.091 9.424 1.00 94.00 112 ASP A CA 1
ATOM 874 C C . ASP A 1 112 ? 2.723 -1.860 9.921 1.00 94.00 112 ASP A C 1
ATOM 876 O O . ASP A 1 112 ? 2.765 -3.090 10.050 1.00 94.00 112 ASP A O 1
ATOM 880 N N . CYS A 1 113 ? 1.590 -1.176 10.110 1.00 95.38 113 CYS A N 1
ATOM 881 C CA . CYS A 1 113 ? 0.313 -1.814 10.436 1.00 95.38 113 CYS A CA 1
ATOM 882 C C . CYS A 1 113 ? -0.166 -2.763 9.325 1.00 95.38 113 CYS A C 1
ATOM 884 O O . CYS A 1 113 ? -0.562 -3.893 9.620 1.00 95.38 113 CYS A O 1
ATOM 886 N N . ALA A 1 114 ? -0.078 -2.362 8.053 1.00 93.00 114 ALA A N 1
ATOM 887 C CA . ALA A 1 114 ? -0.486 -3.188 6.917 1.00 93.00 114 ALA A CA 1
ATOM 888 C C . ALA A 1 114 ? 0.351 -4.469 6.797 1.00 93.00 114 ALA A C 1
ATOM 890 O O . ALA A 1 114 ? -0.200 -5.556 6.604 1.00 93.00 114 ALA A O 1
ATOM 891 N N . ARG A 1 115 ? 1.672 -4.374 6.987 1.00 91.12 115 ARG A N 1
ATOM 892 C CA . ARG A 1 115 ? 2.564 -5.545 7.027 1.00 91.12 115 ARG A CA 1
ATOM 893 C C . ARG A 1 115 ? 2.255 -6.448 8.221 1.00 91.12 115 ARG A C 1
ATOM 895 O O . ARG A 1 115 ? 2.139 -7.661 8.061 1.00 91.12 115 ARG A O 1
ATOM 902 N N . SER A 1 116 ? 2.033 -5.868 9.402 1.00 92.06 116 SER A N 1
ATOM 903 C CA . SER A 1 116 ? 1.650 -6.635 10.595 1.00 92.06 116 SER A CA 1
ATOM 904 C C . SER A 1 116 ? 0.313 -7.364 10.413 1.00 92.06 116 SER A C 1
ATOM 906 O O . SER A 1 116 ? 0.144 -8.508 10.856 1.00 92.06 116 SER A O 1
ATOM 908 N N . TRP A 1 117 ? -0.638 -6.739 9.717 1.00 95.50 117 TRP A N 1
ATOM 909 C CA . TRP A 1 117 ? -1.873 -7.399 9.324 1.00 95.50 117 TRP A CA 1
ATOM 910 C C . TRP A 1 117 ? -1.621 -8.527 8.315 1.00 95.50 117 TRP A C 1
ATOM 912 O O . TRP A 1 117 ? -2.166 -9.610 8.504 1.00 95.50 117 TRP A O 1
ATOM 922 N N . GLN A 1 118 ? -0.767 -8.349 7.299 1.00 90.38 118 GLN A N 1
ATOM 923 C CA . GLN A 1 118 ? -0.445 -9.422 6.341 1.00 90.38 118 GLN A CA 1
ATOM 924 C C . GLN A 1 118 ? 0.132 -10.679 7.011 1.00 90.38 118 GLN A C 1
ATOM 926 O O . GLN A 1 118 ? -0.138 -11.796 6.562 1.00 90.38 118 GLN A O 1
ATOM 931 N N . GLU A 1 119 ? 0.895 -10.513 8.091 1.00 90.44 119 GLU A N 1
ATOM 932 C CA . GLU A 1 119 ? 1.475 -11.624 8.850 1.00 90.44 119 GLU A CA 1
ATOM 933 C C . GLU A 1 119 ? 0.448 -12.357 9.722 1.00 90.44 119 GLU A C 1
ATOM 935 O O . GLU A 1 119 ? 0.471 -13.584 9.820 1.00 90.44 119 GLU A O 1
ATOM 940 N N . SER A 1 120 ? -0.445 -11.612 10.376 1.00 91.69 120 SER A N 1
ATOM 941 C CA . SER A 1 120 ? -1.301 -12.139 11.450 1.00 91.69 120 SER A CA 1
ATOM 942 C C . SER A 1 120 ? -2.764 -12.348 11.053 1.00 91.69 120 SER A C 1
ATOM 944 O O . SER A 1 120 ? -3.447 -13.181 11.647 1.00 91.69 120 SER A O 1
ATOM 946 N N . ARG A 1 121 ? -3.242 -11.604 10.050 1.00 91.25 121 ARG A N 1
ATOM 947 C CA . ARG A 1 121 ? -4.614 -11.604 9.518 1.00 91.25 121 ARG A CA 1
ATOM 948 C C . ARG A 1 121 ? -5.694 -11.423 10.587 1.00 91.25 121 ARG A C 1
ATOM 950 O O . ARG A 1 121 ? -6.795 -11.954 10.457 1.00 91.25 121 ARG A O 1
ATOM 957 N N . THR A 1 122 ? -5.393 -10.678 11.650 1.00 94.00 122 THR A N 1
ATOM 958 C CA . THR A 1 122 ? -6.347 -10.421 12.735 1.00 94.00 122 THR A CA 1
ATOM 959 C C . THR A 1 122 ? -7.136 -9.136 12.508 1.00 94.00 122 THR A C 1
ATOM 961 O O . THR A 1 122 ? -6.638 -8.181 11.914 1.00 94.00 122 THR A O 1
ATOM 964 N N . ALA A 1 123 ? -8.369 -9.095 13.023 1.00 92.94 123 ALA A N 1
ATOM 965 C CA . ALA A 1 123 ? -9.202 -7.892 12.996 1.00 92.94 123 ALA A CA 1
ATOM 966 C C . ALA A 1 123 ? -8.531 -6.722 13.735 1.00 92.94 123 ALA A C 1
ATOM 968 O O . ALA A 1 123 ? -8.464 -5.630 13.197 1.00 92.94 123 ALA A O 1
ATOM 969 N N . GLU A 1 124 ? -7.906 -6.982 14.886 1.00 95.62 124 GLU A N 1
ATOM 970 C CA . GLU A 1 124 ? -7.185 -5.966 15.670 1.00 95.62 124 GLU A CA 1
ATOM 971 C C . GLU A 1 124 ? -6.084 -5.255 14.867 1.00 95.62 124 GLU A C 1
ATOM 973 O O . GLU A 1 124 ? -5.860 -4.059 15.029 1.00 95.62 124 GLU A O 1
ATOM 978 N N . ARG A 1 125 ? -5.379 -5.979 13.985 1.00 94.81 125 ARG A N 1
ATOM 979 C CA . ARG A 1 125 ? -4.357 -5.374 13.117 1.00 94.81 125 ARG A CA 1
ATOM 980 C C . ARG A 1 125 ? -4.958 -4.621 11.941 1.00 94.81 125 ARG A C 1
ATOM 982 O O . ARG A 1 125 ? -4.334 -3.679 11.468 1.00 94.81 125 ARG A O 1
ATOM 989 N N . MET A 1 126 ? -6.144 -5.024 11.489 1.00 97.06 126 MET A N 1
ATOM 990 C CA . MET A 1 126 ? -6.893 -4.262 10.495 1.00 97.06 126 MET A CA 1
ATOM 991 C C . MET A 1 126 ? -7.386 -2.943 11.095 1.00 97.06 126 MET A C 1
ATOM 993 O O . MET A 1 126 ? -7.213 -1.901 10.475 1.00 97.06 126 MET A O 1
ATOM 997 N N . ASP A 1 127 ? -7.922 -2.975 12.315 1.00 96.62 127 ASP A N 1
ATOM 998 C CA . ASP A 1 127 ? -8.358 -1.774 13.030 1.00 96.62 127 ASP A CA 1
ATOM 999 C C . ASP A 1 127 ? -7.173 -0.820 13.245 1.00 96.62 127 ASP A C 1
ATOM 1001 O O . ASP A 1 127 ? -7.247 0.342 12.866 1.00 96.62 127 ASP A O 1
ATOM 1005 N N . ALA A 1 128 ? -6.024 -1.336 13.698 1.00 96.81 128 ALA A N 1
ATOM 1006 C CA . ALA A 1 128 ? -4.807 -0.534 13.855 1.00 96.81 128 ALA A CA 1
ATOM 1007 C C . ALA A 1 128 ? -4.280 0.070 12.537 1.00 96.81 128 ALA A C 1
ATOM 1009 O O . ALA A 1 128 ? -3.635 1.119 12.552 1.00 96.81 128 ALA A O 1
ATOM 1010 N N . LEU A 1 129 ? -4.509 -0.592 11.396 1.00 97.50 129 LEU A N 1
ATOM 1011 C CA . LEU A 1 129 ? -4.208 -0.022 10.082 1.00 97.50 129 LEU A CA 1
ATOM 1012 C C . LEU A 1 129 ? -5.167 1.120 9.744 1.00 97.50 129 LEU A C 1
ATOM 1014 O O . LEU A 1 129 ? -4.718 2.170 9.296 1.00 97.50 129 LEU A O 1
ATOM 1018 N N . LEU A 1 130 ? -6.469 0.914 9.937 1.00 97.44 130 LEU A N 1
ATOM 1019 C CA . LEU A 1 130 ? -7.477 1.935 9.659 1.00 97.44 130 LEU A CA 1
ATOM 1020 C C . LEU A 1 130 ? -7.272 3.174 10.538 1.00 97.44 130 LEU A C 1
ATOM 1022 O O . LEU A 1 130 ? -7.317 4.279 10.008 1.00 97.44 130 LEU A O 1
ATOM 1026 N N . ASP A 1 131 ? -6.956 2.986 11.821 1.00 97.38 131 ASP A N 1
ATOM 1027 C CA . ASP A 1 131 ? -6.629 4.075 12.747 1.00 97.38 131 ASP A CA 1
ATOM 1028 C C . ASP A 1 131 ? -5.397 4.860 12.265 1.00 97.38 131 ASP A C 1
ATOM 1030 O O . ASP A 1 131 ? -5.439 6.082 12.164 1.00 97.38 131 ASP A O 1
ATOM 1034 N N . ALA A 1 132 ? -4.322 4.168 11.866 1.00 96.94 132 ALA A N 1
ATOM 1035 C CA . ALA A 1 132 ? -3.116 4.822 11.351 1.00 96.94 132 ALA A CA 1
ATOM 1036 C C . ALA A 1 132 ? -3.357 5.589 10.034 1.00 96.94 132 ALA A C 1
ATOM 1038 O O . ALA A 1 132 ? -2.714 6.608 9.784 1.00 96.94 132 ALA A O 1
ATOM 1039 N N . LEU A 1 133 ? -4.266 5.111 9.177 1.00 96.12 133 LEU A N 1
ATOM 1040 C CA . LEU A 1 133 ? -4.663 5.825 7.960 1.00 96.12 133 LEU A CA 1
ATOM 1041 C C . LEU A 1 133 ? -5.512 7.063 8.280 1.00 96.12 133 LEU A C 1
ATOM 1043 O O . LEU A 1 133 ? -5.315 8.105 7.656 1.00 96.12 133 LEU A O 1
ATOM 1047 N N . ASP A 1 134 ? -6.431 6.966 9.244 1.00 95.69 134 ASP A N 1
ATOM 1048 C CA . ASP A 1 134 ? -7.231 8.103 9.712 1.00 95.69 134 ASP A CA 1
ATOM 1049 C C . ASP A 1 134 ? -6.328 9.185 10.357 1.00 95.69 134 ASP A C 1
ATOM 1051 O O . ASP A 1 134 ? -6.506 10.373 10.075 1.00 95.69 134 ASP A O 1
ATOM 1055 N N . ASP A 1 135 ? -5.298 8.802 11.122 1.00 94.69 135 ASP A N 1
ATOM 1056 C CA . ASP A 1 135 ? -4.300 9.728 11.690 1.00 94.69 135 ASP A CA 1
ATOM 1057 C C . ASP A 1 135 ? -3.483 10.453 10.599 1.00 94.69 135 ASP A C 1
ATOM 1059 O O . ASP A 1 135 ? -3.271 11.672 10.656 1.00 94.69 135 ASP A O 1
ATOM 1063 N N . ALA A 1 136 ? -3.062 9.721 9.559 1.00 91.12 136 ALA A N 1
ATOM 1064 C CA . ALA A 1 136 ? -2.333 10.288 8.424 1.00 91.12 136 ALA A CA 1
ATOM 1065 C C . ALA A 1 136 ? -3.178 11.311 7.643 1.00 91.12 136 ALA A C 1
ATOM 1067 O O . ALA A 1 136 ? -2.652 12.320 7.172 1.00 91.12 136 ALA A O 1
ATOM 1068 N N . VAL A 1 137 ? -4.491 11.076 7.528 1.00 92.75 137 VAL A N 1
ATOM 1069 C CA . VAL A 1 137 ? -5.442 12.039 6.950 1.00 92.75 137 VAL A CA 1
ATOM 1070 C C . VAL A 1 137 ? -5.532 13.296 7.810 1.00 92.75 137 VAL A C 1
ATOM 1072 O O . VAL A 1 137 ? -5.421 14.397 7.275 1.00 92.75 137 VAL A O 1
ATOM 1075 N N . GLN A 1 138 ? -5.720 13.144 9.125 1.00 89.44 138 GLN A N 1
ATOM 1076 C CA . GLN A 1 138 ? -5.897 14.281 10.034 1.00 89.44 138 GLN A CA 1
ATOM 1077 C C . GLN A 1 138 ? -4.688 15.213 10.034 1.00 89.44 138 GLN A C 1
ATOM 1079 O O . GLN A 1 138 ? -4.869 16.427 9.983 1.00 89.44 138 GLN A O 1
ATOM 1084 N N . THR A 1 139 ? -3.478 14.652 10.018 1.00 85.88 139 THR A N 1
ATOM 1085 C CA . THR A 1 139 ? -2.235 15.438 10.014 1.00 85.88 139 THR A CA 1
ATOM 1086 C C . THR A 1 139 ? -2.158 16.347 8.784 1.00 85.88 139 THR A C 1
ATOM 1088 O O . THR A 1 139 ? -1.931 17.546 8.912 1.00 85.88 139 THR A O 1
ATOM 1091 N N . VAL A 1 140 ? -2.447 15.814 7.591 1.00 85.12 140 VAL A N 1
ATOM 1092 C CA . VAL A 1 140 ? -2.438 16.608 6.349 1.00 85.12 140 VAL A CA 1
ATOM 1093 C C . VAL A 1 140 ? -3.506 17.700 6.372 1.00 85.12 140 VAL A C 1
ATOM 1095 O O . VAL A 1 140 ? -3.248 18.826 5.960 1.00 85.12 140 VAL A O 1
ATOM 1098 N N . GLU A 1 141 ? -4.702 17.404 6.879 1.00 86.19 141 GLU A N 1
ATOM 1099 C CA . GLU A 1 141 ? -5.781 18.396 6.966 1.00 86.19 141 GLU A CA 1
ATOM 1100 C C . GLU A 1 141 ? -5.547 19.478 8.025 1.00 86.19 141 GLU A C 1
ATOM 1102 O O . GLU A 1 141 ? -6.083 20.584 7.921 1.00 86.19 141 GLU A O 1
ATOM 1107 N N . GLU A 1 142 ? -4.808 19.166 9.087 1.00 84.62 142 GLU A N 1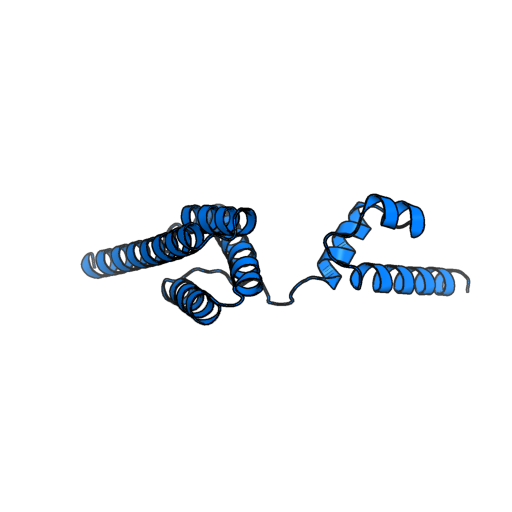
ATOM 1108 C CA . GLU A 1 142 ? -4.325 20.146 10.060 1.00 84.62 142 GLU A CA 1
ATOM 1109 C C . GLU A 1 142 ? -3.283 21.060 9.423 1.00 84.62 142 GLU A C 1
ATOM 1111 O O . GLU A 1 142 ? -3.474 22.279 9.422 1.00 84.62 142 GLU A O 1
ATOM 1116 N N . ASP A 1 143 ? -2.279 20.480 8.766 1.00 79.62 143 ASP A N 1
ATOM 1117 C CA . ASP A 1 143 ? -1.226 21.231 8.085 1.00 79.62 143 ASP A CA 1
ATOM 1118 C C . ASP A 1 143 ? -1.799 22.153 6.989 1.00 79.62 143 ASP A C 1
ATOM 1120 O O . ASP A 1 143 ? -1.417 23.323 6.883 1.00 79.62 143 ASP A O 1
ATOM 1124 N N . GLU A 1 144 ? -2.767 21.675 6.199 1.00 79.44 144 GLU A N 1
ATOM 1125 C CA . GLU A 1 144 ? -3.449 22.479 5.177 1.00 79.44 144 GLU A CA 1
ATOM 1126 C C . GLU A 1 144 ? -4.252 23.644 5.783 1.00 79.44 144 GLU A C 1
ATOM 1128 O O . GLU A 1 144 ? -4.251 24.754 5.235 1.00 79.44 144 GLU A O 1
ATOM 1133 N N . ARG A 1 145 ? -4.933 23.429 6.918 1.00 79.12 145 ARG A N 1
ATOM 1134 C CA . ARG A 1 145 ? -5.696 24.484 7.614 1.00 79.12 145 ARG A CA 1
ATOM 1135 C C . ARG A 1 145 ? -4.785 25.542 8.225 1.00 79.12 145 ARG A C 1
ATOM 1137 O O . ARG A 1 145 ? -5.098 26.734 8.132 1.00 79.12 145 ARG A O 1
ATOM 1144 N N . ASP A 1 146 ? -3.669 25.135 8.816 1.00 75.75 146 ASP A N 1
ATOM 1145 C CA . ASP A 1 146 ? -2.697 26.046 9.423 1.00 75.75 146 ASP A CA 1
ATOM 1146 C C . ASP A 1 146 ? -1.978 26.887 8.359 1.00 75.75 146 ASP A C 1
ATOM 1148 O O . ASP A 1 146 ? -1.781 28.096 8.539 1.00 75.75 146 ASP A O 1
ATOM 1152 N N . ALA A 1 147 ? -1.688 26.296 7.197 1.00 71.19 147 ALA A N 1
ATOM 1153 C CA . ALA A 1 147 ? -1.140 27.000 6.040 1.00 71.19 147 ALA A CA 1
ATOM 1154 C C . ALA A 1 147 ? -2.107 28.047 5.455 1.00 71.19 147 ALA A C 1
ATOM 1156 O O . ALA A 1 147 ? -1.682 29.125 5.027 1.00 71.19 147 ALA A O 1
ATOM 1157 N N . GLN A 1 148 ? -3.411 27.757 5.450 1.00 71.00 148 GLN A N 1
ATOM 1158 C CA . GLN A 1 148 ? -4.448 28.695 5.002 1.00 71.00 148 GLN A CA 1
ATOM 1159 C C . GLN A 1 148 ? -4.724 29.806 6.022 1.00 71.00 148 GLN A C 1
ATOM 1161 O O . GLN A 1 148 ? -5.042 30.923 5.625 1.00 71.00 148 GLN A O 1
ATOM 1166 N N . SER A 1 149 ? -4.586 29.519 7.318 1.00 70.44 149 SER A N 1
ATOM 1167 C CA . SER A 1 149 ? -4.832 30.480 8.407 1.00 70.44 149 SER A CA 1
ATOM 1168 C C . SER A 1 149 ? -3.659 31.439 8.651 1.00 70.44 149 SER A C 1
ATOM 1170 O O . SER A 1 149 ? -3.822 32.450 9.334 1.00 70.44 149 SER A O 1
ATOM 1172 N N . SER A 1 150 ? -2.482 31.120 8.107 1.00 58.47 150 SER A N 1
ATOM 1173 C CA . SER A 1 150 ? -1.248 31.907 8.241 1.00 58.47 150 SER A CA 1
ATOM 1174 C C . SER A 1 150 ? -0.997 32.886 7.077 1.00 58.47 150 SER A C 1
ATOM 1176 O O . SER A 1 150 ? 0.026 33.574 7.087 1.00 58.47 150 SER A O 1
ATOM 1178 N N . ASN A 1 151 ? -1.906 32.956 6.093 1.00 49.09 151 ASN A N 1
ATOM 1179 C CA . ASN A 1 151 ? -1.905 33.915 4.972 1.00 49.09 151 ASN A CA 1
ATOM 1180 C C . ASN A 1 151 ? -2.993 34.983 5.138 1.00 49.09 151 ASN A C 1
ATOM 1182 O O . ASN A 1 151 ? -2.763 36.119 4.663 1.00 49.09 151 ASN A O 1
#

Radius of gyration: 20.56 Å; chains: 1; bounding box: 36×59×56 Å

Secondary structure (DSSP, 8-state):
-HHHHHHHHHHHHHHHHHTS-TTS-HHHHHHHH---HHHHHHHHHHHS---S------SHHHHHHHHHHHHHTTTS-HHHHHHHHHHHHHHHHHHHHH---SS----HHHHHHHHHHHHH--HHHHHHHHHHHHHHHHHHHHHHHHHHHT-